Protein AF-X0V3C8-F1 (afdb_monomer)

Sequence (171 aa):
VEFVLCIMSNVPAGTSEPSHPGDYLWDYESGLGDFVEVSWGTGDQGWISPLTGEVIENDHTGIWQYNFFIPEAEAFEQQEGTIYWLTVEVLVPTTFNGAFGWKTSISQHFEDDAAWIEIRDDVDILPWQELLDPLTGESLDMAFVITPEPATLAFLGLGAVGLVARRRRRK

Solvent-accessible surface area (backbone atoms only — not comparable to full-atom values): 10920 Å² total; per-residue (Å²): 119,36,38,39,39,33,40,20,35,61,36,76,57,59,97,87,37,59,44,39,72,52,56,83,74,47,72,45,75,47,55,95,78,34,51,47,81,40,84,69,50,74,49,88,34,64,50,74,39,82,91,78,63,47,73,42,76,67,73,49,41,80,37,76,43,77,48,72,63,73,54,77,95,70,50,85,85,82,58,90,96,62,69,69,32,82,49,77,47,75,53,71,56,92,85,62,89,82,86,88,84,80,60,66,45,89,68,84,86,68,92,70,57,34,56,47,66,63,86,51,101,88,54,79,74,52,74,58,35,74,35,50,40,86,88,80,68,45,78,34,39,69,56,79,85,75,81,79,48,70,66,60,55,52,53,53,52,52,52,53,53,51,52,52,54,54,57,63,76,74,111

Secondary structure (DSSP, 8-state):
-EEEEEEEEEE---SSS-SEEEEEEEEEE--TTSEEEEEEEEEEEEEEETTTTEEEEEEEEEEEEEEE---TTTS--PPTT--EEEEEEEE--TT--S----PBP-SPP-SS--EE----TTSPPPPPEE-B-TTT--B-PBP---SS-HHHHHHHHHHHHHHHHHHHTT-

Mean predicted aligned error: 8.28 Å

Nearest PDB structures (foldseek):
  4qju-assembly1_B  TM=2.956E-01  e=4.873E+00  Staphylococcus aureus subsp. aureus Mu50
  6o8q-assembly1_J  TM=2.038E-01  e=5.700E+00  Escherichia coli K-12
  3pp9-assembly1_A-2  TM=2.016E-01  e=9.123E+00  Bacillus anthracis str. Ames

Structure (mmCIF, N/CA/C/O backbone):
data_AF-X0V3C8-F1
#
_entry.id   AF-X0V3C8-F1
#
loop_
_atom_site.group_PDB
_atom_site.id
_atom_site.type_symbol
_atom_site.label_atom_id
_atom_site.label_alt_id
_atom_site.label_comp_id
_atom_site.label_asym_id
_atom_site.label_entity_id
_atom_site.label_seq_id
_atom_site.pdbx_PDB_ins_code
_atom_site.Cartn_x
_atom_site.Cartn_y
_atom_site.Cartn_z
_atom_site.occupancy
_atom_site.B_iso_or_equiv
_atom_site.auth_seq_id
_atom_site.auth_comp_id
_atom_site.auth_asym_id
_atom_site.auth_atom_id
_atom_site.pdbx_PDB_model_num
ATOM 1 N N . VAL A 1 1 ? 14.610 -4.918 -7.280 1.00 84.44 1 VAL A N 1
ATOM 2 C CA . VAL A 1 1 ? 13.466 -5.047 -6.362 1.00 84.44 1 VAL A CA 1
ATOM 3 C C . VAL A 1 1 ? 12.383 -5.736 -7.141 1.00 84.44 1 VAL A C 1
ATOM 5 O O . VAL A 1 1 ? 12.271 -5.468 -8.335 1.00 84.44 1 VAL A O 1
ATOM 8 N N . GLU A 1 2 ? 11.693 -6.656 -6.500 1.00 89.88 2 GLU A N 1
ATOM 9 C CA . GLU A 1 2 ? 10.521 -7.328 -7.053 1.00 89.88 2 GLU A CA 1
ATOM 10 C C . GLU A 1 2 ? 9.337 -6.930 -6.174 1.00 89.88 2 GLU A C 1
ATOM 12 O O . GLU A 1 2 ? 9.517 -6.579 -5.006 1.00 89.88 2 GLU A O 1
ATOM 17 N N . PHE A 1 3 ? 8.146 -6.917 -6.750 1.00 93.75 3 PHE A N 1
ATOM 18 C CA . PHE A 1 3 ? 6.909 -6.621 -6.036 1.00 93.75 3 PHE A CA 1
ATOM 19 C C . PHE A 1 3 ? 5.961 -7.797 -6.172 1.00 93.75 3 PHE A C 1
ATOM 21 O O . PHE A 1 3 ? 5.855 -8.354 -7.266 1.00 93.75 3 PHE A O 1
ATOM 28 N N . VAL A 1 4 ? 5.244 -8.106 -5.099 1.00 95.00 4 VAL A N 1
ATOM 29 C CA . VAL A 1 4 ? 4.104 -9.021 -5.127 1.00 95.00 4 VAL A CA 1
ATOM 30 C C . VAL A 1 4 ? 2.857 -8.200 -4.841 1.00 95.00 4 VAL A C 1
ATOM 32 O O . VAL A 1 4 ? 2.737 -7.584 -3.782 1.00 95.00 4 VAL A O 1
ATOM 35 N N . LEU A 1 5 ? 1.956 -8.127 -5.816 1.00 95.62 5 LEU A N 1
ATOM 36 C CA . LEU A 1 5 ? 0.657 -7.484 -5.656 1.00 95.62 5 LEU A CA 1
ATOM 37 C C . LEU A 1 5 ? -0.352 -8.573 -5.338 1.00 95.62 5 LEU A C 1
ATOM 39 O O . LEU A 1 5 ? -0.411 -9.539 -6.087 1.00 95.62 5 LEU A O 1
ATOM 43 N N . CYS A 1 6 ? -1.170 -8.407 -4.302 1.00 96.75 6 CYS A N 1
ATOM 44 C CA . CYS A 1 6 ? -2.224 -9.370 -3.990 1.00 96.75 6 CYS A CA 1
ATOM 45 C C . CYS A 1 6 ? -3.588 -8.691 -3.939 1.00 96.75 6 CYS A C 1
ATOM 47 O O . CYS A 1 6 ? -3.720 -7.560 -3.464 1.00 96.75 6 CYS A O 1
ATOM 49 N N . ILE A 1 7 ? -4.607 -9.424 -4.384 1.00 97.44 7 ILE A N 1
ATOM 50 C CA . ILE A 1 7 ? -6.004 -9.106 -4.125 1.00 97.44 7 ILE A CA 1
ATOM 51 C C . ILE A 1 7 ? -6.536 -10.086 -3.085 1.00 97.44 7 ILE A C 1
ATOM 53 O O . ILE A 1 7 ? -6.429 -11.307 -3.232 1.00 97.44 7 ILE A O 1
ATOM 57 N N . MET A 1 8 ? -7.130 -9.536 -2.033 1.00 97.44 8 MET A N 1
ATOM 58 C CA . MET A 1 8 ? -7.683 -10.293 -0.913 1.00 97.44 8 MET A CA 1
ATOM 59 C C . MET A 1 8 ? -9.169 -9.970 -0.749 1.00 97.44 8 MET A C 1
ATOM 61 O O . MET A 1 8 ? -9.635 -8.886 -1.117 1.00 97.44 8 MET A O 1
ATOM 65 N N . SER A 1 9 ? -9.940 -10.917 -0.219 1.00 97.75 9 SER A N 1
ATOM 66 C CA . SER A 1 9 ? -11.353 -10.699 0.081 1.00 97.75 9 SER A CA 1
ATOM 67 C C . SER A 1 9 ? -11.518 -9.660 1.188 1.00 97.75 9 SER A C 1
ATOM 69 O O . SER A 1 9 ? -10.636 -9.497 2.029 1.00 97.75 9 SER A O 1
ATOM 71 N N . ASN A 1 10 ? -12.671 -9.000 1.245 1.00 96.94 10 ASN A N 1
ATOM 72 C CA . ASN A 1 10 ? -13.010 -8.148 2.380 1.00 96.94 10 ASN A CA 1
ATOM 73 C C . ASN A 1 10 ? -13.476 -8.966 3.593 1.00 96.94 10 ASN A C 1
ATOM 75 O O . ASN A 1 10 ? -14.387 -9.787 3.462 1.00 96.94 10 ASN A O 1
ATOM 79 N N . VAL A 1 11 ? -12.907 -8.696 4.768 1.00 95.69 11 VAL A N 1
ATOM 80 C CA . VAL A 1 11 ? -13.520 -9.020 6.060 1.00 95.69 11 VAL A CA 1
ATOM 81 C C . VAL A 1 11 ? -14.129 -7.729 6.601 1.00 95.69 11 VAL A C 1
ATOM 83 O O . VAL A 1 11 ? -13.369 -6.835 6.963 1.00 95.69 11 VAL A O 1
ATOM 86 N N . PRO A 1 12 ? -15.469 -7.597 6.638 1.00 94.56 12 PRO A N 1
ATOM 87 C CA . PRO A 1 12 ? -16.112 -6.388 7.140 1.00 94.56 12 PRO A CA 1
ATOM 88 C C . PRO A 1 12 ? -15.775 -6.122 8.607 1.00 94.56 12 PRO A C 1
ATOM 90 O O . PRO A 1 12 ? -15.646 -7.070 9.387 1.00 94.56 12 PRO A O 1
ATOM 93 N N . ALA A 1 13 ? -15.746 -4.844 8.989 1.00 93.31 13 ALA A N 1
ATOM 94 C CA . ALA A 1 13 ? -15.511 -4.430 10.367 1.00 93.31 13 ALA A CA 1
ATOM 95 C C . ALA A 1 13 ? -16.448 -5.139 11.361 1.00 93.31 13 ALA A C 1
ATOM 97 O O . ALA A 1 13 ? -17.667 -5.250 11.165 1.00 93.31 13 ALA A O 1
ATOM 98 N N . GLY A 1 14 ? -15.855 -5.617 12.453 1.00 88.56 14 GLY A N 1
ATOM 99 C CA . GLY A 1 14 ? -16.546 -6.236 13.575 1.00 88.56 14 GLY A CA 1
ATOM 100 C C . GLY A 1 14 ? -16.734 -5.271 14.745 1.00 88.56 14 GLY A C 1
ATOM 101 O O . GLY A 1 14 ? -16.584 -4.060 14.639 1.00 88.56 14 GLY A O 1
ATOM 102 N N . THR A 1 15 ? -17.053 -5.812 15.923 1.00 83.25 15 THR A N 1
ATOM 103 C CA . THR A 1 15 ? -17.160 -5.005 17.154 1.00 83.25 15 THR A CA 1
ATOM 104 C C . THR A 1 15 ? -15.812 -4.640 17.775 1.00 83.25 15 THR A C 1
ATOM 106 O O . THR A 1 15 ? -15.769 -3.778 18.649 1.00 83.25 15 THR A O 1
ATOM 109 N N . SER A 1 16 ? -14.742 -5.346 17.409 1.00 83.75 16 SER A N 1
ATOM 110 C CA . SER A 1 16 ? -13.416 -5.233 18.034 1.00 83.75 16 SER A CA 1
ATOM 111 C C . SER A 1 16 ? -12.265 -5.168 17.036 1.00 83.75 16 SER A C 1
ATOM 113 O O . SER A 1 16 ? -11.125 -5.045 17.468 1.00 83.75 16 SER A O 1
ATOM 115 N N . GLU A 1 17 ? -12.552 -5.289 15.741 1.00 89.88 17 GLU A N 1
ATOM 116 C CA . GLU A 1 17 ? -11.557 -5.292 14.670 1.00 89.88 17 GLU A CA 1
ATOM 117 C C . GLU A 1 17 ? -12.092 -4.445 13.507 1.00 89.88 17 GLU A C 1
ATOM 119 O O . GLU A 1 17 ? -13.295 -4.536 13.216 1.00 89.88 17 GLU A O 1
ATOM 124 N N . PRO A 1 18 ? -11.238 -3.619 12.877 1.00 93.44 18 PRO A N 1
ATOM 125 C CA . PRO A 1 18 ? -11.612 -2.836 11.702 1.00 93.44 18 PRO A CA 1
ATOM 126 C C . PRO A 1 18 ? -11.865 -3.749 10.498 1.00 93.44 18 PRO A C 1
ATOM 128 O O . PRO A 1 18 ? -11.593 -4.950 10.553 1.00 93.44 18 PRO A O 1
ATOM 131 N N . SER A 1 19 ? -12.384 -3.201 9.398 1.00 95.12 19 SER A N 1
ATOM 132 C CA . SER A 1 19 ? -12.418 -3.945 8.138 1.00 95.12 19 SER A CA 1
ATOM 133 C C . SER A 1 19 ? -10.992 -4.209 7.664 1.00 95.12 19 SER A C 1
ATOM 135 O O . SER A 1 19 ? -10.111 -3.366 7.830 1.00 95.12 19 SER A O 1
ATOM 137 N N . HIS A 1 20 ? -10.741 -5.387 7.096 1.00 94.56 20 HIS A N 1
ATOM 138 C CA . HIS A 1 20 ? -9.376 -5.783 6.763 1.00 94.56 20 HIS A CA 1
ATOM 139 C C . HIS A 1 20 ? -9.287 -6.833 5.640 1.00 94.56 20 HIS A C 1
ATOM 141 O O . HIS A 1 20 ? -10.288 -7.477 5.297 1.00 94.56 20 HIS A O 1
ATOM 147 N N . PRO A 1 21 ? -8.082 -7.052 5.075 1.00 95.31 21 PRO A N 1
ATOM 148 C CA . PRO A 1 21 ? -7.823 -8.142 4.138 1.00 95.31 21 PRO A CA 1
ATOM 149 C C . PRO A 1 21 ? -8.120 -9.528 4.736 1.00 95.31 21 PRO A C 1
ATOM 151 O O . PRO A 1 21 ? -7.713 -9.833 5.858 1.00 95.31 21 PRO A O 1
ATOM 154 N N . GLY A 1 22 ? -8.825 -10.371 3.977 1.00 94.94 22 GLY A N 1
ATOM 155 C CA . GLY A 1 22 ? -9.243 -11.724 4.357 1.00 94.94 22 GLY A CA 1
ATOM 156 C C . GLY A 1 22 ? -8.550 -12.833 3.573 1.00 94.94 22 GLY A C 1
ATOM 157 O O . GLY A 1 22 ? -7.330 -12.963 3.590 1.00 94.94 22 GLY A O 1
ATOM 158 N N . ASP A 1 23 ? -9.342 -13.658 2.891 1.00 96.62 23 ASP A N 1
ATOM 159 C CA . ASP A 1 23 ? -8.833 -14.758 2.083 1.00 96.62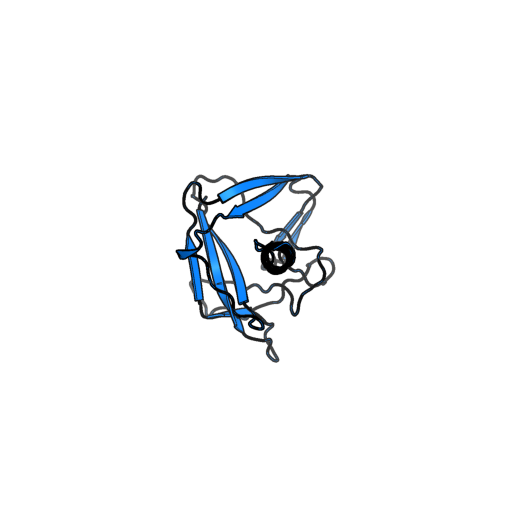 23 ASP A CA 1
ATOM 160 C C . ASP A 1 23 ? -8.061 -14.224 0.876 1.00 96.62 23 ASP A C 1
ATOM 162 O O . ASP A 1 23 ? -8.474 -13.278 0.201 1.00 96.62 23 ASP A O 1
ATOM 166 N N . TYR A 1 24 ? -6.945 -14.870 0.571 1.00 96.00 24 TYR A N 1
ATOM 167 C CA . TYR A 1 24 ? -6.174 -14.594 -0.629 1.00 96.00 24 TYR A CA 1
ATOM 168 C C . TYR A 1 24 ? -6.935 -15.061 -1.876 1.00 96.00 24 TYR A C 1
ATOM 170 O O . TYR A 1 24 ? -7.352 -16.219 -1.959 1.00 96.00 24 TYR A O 1
ATOM 178 N N . LEU A 1 25 ? -7.108 -14.165 -2.850 1.00 98.12 25 LEU A N 1
ATOM 179 C CA . LEU A 1 25 ? -7.863 -14.447 -4.075 1.00 98.12 25 LEU A CA 1
ATOM 180 C C . LEU A 1 25 ? -6.973 -14.515 -5.312 1.00 98.12 25 LEU A C 1
ATOM 182 O O . LEU A 1 25 ? -7.299 -15.241 -6.252 1.00 98.12 25 LEU A O 1
ATOM 186 N N . TRP A 1 26 ? -5.894 -13.735 -5.327 1.00 98.00 26 TRP A N 1
ATOM 187 C CA . TRP A 1 26 ? -5.029 -13.567 -6.486 1.00 98.00 26 TRP A CA 1
ATOM 188 C C . TRP A 1 26 ? -3.726 -12.868 -6.105 1.00 98.00 26 TRP A C 1
ATOM 190 O O . TRP A 1 26 ? -3.723 -12.024 -5.206 1.00 98.00 26 TRP A O 1
ATOM 200 N N . ASP A 1 27 ? -2.663 -13.152 -6.851 1.00 96.62 27 ASP A N 1
ATOM 201 C CA . ASP A 1 27 ? -1.407 -12.421 -6.830 1.00 96.62 27 ASP A CA 1
ATOM 202 C C . ASP A 1 27 ? -0.806 -12.189 -8.215 1.00 96.62 27 ASP A C 1
ATOM 204 O O . ASP A 1 27 ? -1.150 -12.829 -9.209 1.00 96.62 27 ASP A O 1
ATOM 208 N N . TYR A 1 28 ? 0.156 -11.275 -8.234 1.00 95.50 28 TYR A N 1
ATOM 209 C CA . TYR A 1 28 ? 1.064 -11.065 -9.340 1.00 95.50 28 TYR A CA 1
ATOM 210 C C . TYR A 1 28 ? 2.457 -10.734 -8.822 1.00 95.50 28 TYR A C 1
ATOM 212 O O . TYR A 1 28 ? 2.689 -9.667 -8.243 1.00 95.50 28 TYR A O 1
ATOM 220 N N . GLU A 1 29 ? 3.388 -11.651 -9.065 1.00 94.88 29 GLU A N 1
ATOM 221 C CA . GLU A 1 29 ? 4.814 -11.419 -8.880 1.00 94.88 29 GLU A CA 1
ATOM 222 C C . GLU A 1 29 ? 5.356 -10.660 -10.093 1.00 94.88 29 GLU A C 1
ATOM 224 O O . GLU A 1 29 ? 5.392 -11.165 -11.214 1.00 94.88 29 GLU A O 1
ATOM 229 N N . SER A 1 30 ? 5.785 -9.422 -9.872 1.00 89.75 30 SER A N 1
ATOM 230 C CA . SER A 1 30 ? 6.323 -8.585 -10.941 1.00 89.75 30 SER A CA 1
ATOM 231 C C . SER A 1 30 ? 7.736 -9.015 -11.338 1.00 89.75 30 SER A C 1
ATOM 233 O O . SER A 1 30 ? 8.678 -8.992 -10.542 1.00 89.75 30 SER A O 1
ATOM 235 N N . GLY A 1 31 ? 7.894 -9.356 -12.613 1.00 80.00 31 GLY A N 1
ATOM 236 C CA . GLY A 1 31 ? 9.178 -9.591 -13.247 1.00 80.00 31 GLY A CA 1
ATOM 237 C C . GLY A 1 31 ? 9.879 -8.304 -13.687 1.00 80.00 31 GLY A C 1
ATOM 238 O O . GLY A 1 31 ? 9.339 -7.193 -13.674 1.00 80.00 31 GLY A O 1
ATOM 239 N N . LEU A 1 32 ? 11.128 -8.454 -14.138 1.00 75.62 32 LEU A N 1
ATOM 240 C CA . LEU A 1 32 ? 11.873 -7.356 -14.753 1.00 75.62 32 LEU A CA 1
ATOM 241 C C . LEU A 1 32 ? 11.150 -6.856 -16.013 1.00 75.62 32 LEU A C 1
ATOM 243 O O . LEU A 1 32 ? 11.096 -7.557 -17.020 1.00 75.62 32 LEU A O 1
ATOM 247 N N . GLY A 1 33 ? 10.685 -5.606 -15.974 1.00 82.81 33 GLY A N 1
ATOM 248 C CA . GLY A 1 33 ? 9.977 -4.960 -17.084 1.00 82.81 33 GLY A CA 1
ATOM 249 C C . GLY A 1 33 ? 8.456 -4.916 -16.929 1.00 82.81 33 GLY A C 1
ATOM 250 O O . GLY A 1 33 ? 7.811 -4.208 -17.699 1.00 82.81 33 GLY A O 1
ATOM 251 N N . ASP A 1 34 ? 7.904 -5.577 -15.910 1.00 90.31 34 ASP A N 1
ATOM 252 C CA . ASP A 1 34 ? 6.460 -5.579 -15.635 1.00 90.31 34 ASP A CA 1
ATOM 253 C C . ASP A 1 34 ? 5.987 -4.291 -14.971 1.00 90.31 34 ASP A C 1
ATOM 255 O O . ASP A 1 34 ? 4.789 -4.036 -14.860 1.00 90.31 34 ASP A O 1
ATOM 259 N N . PHE A 1 35 ? 6.923 -3.451 -14.540 1.00 93.06 35 PHE A N 1
ATOM 260 C CA . PHE A 1 35 ? 6.618 -2.133 -14.031 1.00 93.06 35 PHE A CA 1
ATOM 261 C C . PHE A 1 35 ? 7.603 -1.085 -14.521 1.00 93.06 35 PHE A C 1
ATOM 263 O O . PHE A 1 35 ? 8.750 -1.371 -14.878 1.00 93.06 35 PHE A O 1
ATOM 270 N N . VAL A 1 36 ? 7.147 0.164 -14.495 1.00 93.69 36 VAL A N 1
ATOM 271 C CA . VAL A 1 36 ? 8.020 1.331 -14.607 1.00 93.69 36 VAL A CA 1
ATOM 272 C C . VAL A 1 36 ? 7.917 2.175 -13.352 1.00 93.69 36 VAL A C 1
ATOM 274 O O . VAL A 1 36 ? 6.827 2.464 -12.861 1.00 93.69 36 VAL A O 1
ATOM 277 N N . GLU A 1 37 ? 9.075 2.594 -12.860 1.00 92.81 37 GLU A N 1
ATOM 278 C CA . GLU A 1 37 ? 9.192 3.623 -11.839 1.00 92.81 37 GLU A CA 1
ATOM 279 C C . GLU A 1 37 ? 9.225 4.997 -12.515 1.00 92.81 37 GLU A C 1
ATOM 281 O O . GLU A 1 37 ? 9.994 5.237 -13.451 1.00 92.81 37 GLU A O 1
ATOM 286 N N . VAL A 1 38 ? 8.379 5.907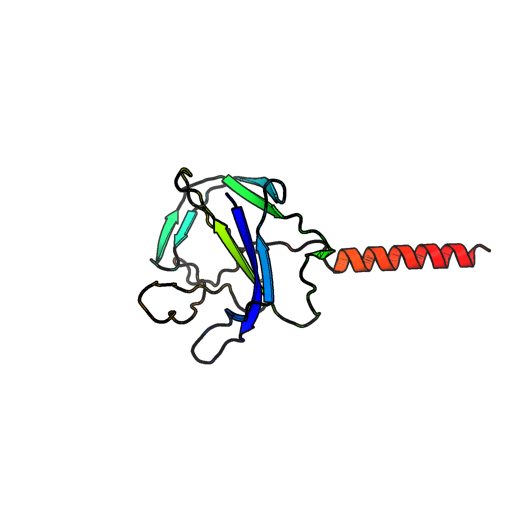 -12.042 1.00 94.31 38 VAL A N 1
ATOM 287 C CA . VAL A 1 38 ? 8.272 7.269 -12.562 1.00 94.31 38 VAL A CA 1
ATOM 288 C C . VAL A 1 38 ? 8.387 8.249 -11.405 1.00 94.31 38 VAL A C 1
ATOM 290 O O . VAL A 1 38 ? 7.723 8.098 -10.380 1.00 94.31 38 VAL A O 1
ATOM 293 N N . SER A 1 39 ? 9.208 9.286 -11.574 1.00 95.44 39 SER A N 1
ATOM 294 C CA . SER A 1 39 ? 9.197 10.417 -10.647 1.00 95.44 39 SER A CA 1
ATOM 295 C C . SER A 1 39 ? 7.853 11.129 -10.771 1.00 95.44 39 SER A C 1
ATOM 297 O O . SER A 1 39 ? 7.525 11.670 -11.828 1.00 95.44 39 SER A O 1
ATOM 299 N N . TRP A 1 40 ? 7.063 11.084 -9.702 1.00 93.50 40 TRP A N 1
ATOM 300 C CA . TRP A 1 40 ? 5.738 11.696 -9.652 1.00 93.50 40 TRP A CA 1
ATOM 301 C C . TRP A 1 40 ? 5.819 13.168 -9.252 1.00 93.50 40 TRP A C 1
ATOM 303 O O . TRP A 1 40 ? 5.119 14.018 -9.799 1.00 93.50 40 TRP A O 1
ATOM 313 N N . GLY A 1 41 ? 6.709 13.487 -8.314 1.00 94.38 41 GLY A N 1
ATOM 314 C CA . GLY A 1 41 ? 6.879 14.847 -7.836 1.00 94.38 41 GLY A CA 1
ATOM 315 C C . GLY A 1 41 ? 7.955 14.974 -6.773 1.00 94.38 41 GLY A C 1
ATOM 316 O O . GLY A 1 41 ? 8.664 14.019 -6.445 1.00 94.38 41 GLY A O 1
ATOM 317 N N . THR A 1 42 ? 8.061 16.185 -6.237 1.00 95.75 42 THR A N 1
ATOM 318 C CA . THR A 1 42 ? 8.978 16.519 -5.150 1.00 95.75 42 THR A CA 1
ATOM 319 C C . THR A 1 42 ? 8.303 17.439 -4.143 1.00 95.75 42 THR A C 1
ATOM 321 O O . THR A 1 42 ? 7.518 18.301 -4.537 1.00 95.75 42 THR A O 1
ATOM 324 N N . GLY A 1 43 ? 8.669 17.323 -2.875 1.00 94.69 43 GLY A N 1
ATOM 325 C CA . GLY A 1 43 ? 8.233 18.193 -1.780 1.00 94.69 43 GLY A CA 1
ATOM 326 C C . GLY A 1 43 ? 8.752 17.643 -0.460 1.00 94.69 43 GLY A C 1
ATOM 327 O O . GLY A 1 43 ? 9.277 16.540 -0.456 1.00 94.69 43 GLY A O 1
ATOM 328 N N . ASP A 1 44 ? 8.628 18.368 0.644 1.00 95.56 44 ASP A N 1
ATOM 329 C CA . ASP A 1 44 ? 9.038 17.830 1.945 1.00 95.56 44 ASP A CA 1
ATOM 330 C C . ASP A 1 44 ? 8.156 16.627 2.306 1.00 95.56 44 ASP A C 1
ATOM 332 O O . ASP A 1 44 ? 6.929 16.708 2.228 1.00 95.56 44 ASP A O 1
ATOM 336 N N . GLN A 1 45 ? 8.775 15.486 2.609 1.00 94.25 45 GLN A N 1
ATOM 337 C CA . GLN A 1 45 ? 8.098 14.238 2.961 1.00 94.25 45 GLN A CA 1
ATOM 338 C C . GLN A 1 45 ? 8.604 13.711 4.302 1.00 94.25 45 GLN A C 1
ATOM 340 O O . GLN A 1 45 ? 9.651 14.134 4.785 1.00 94.25 45 GLN A O 1
ATOM 345 N N . GLY A 1 46 ? 7.843 12.792 4.891 1.00 93.62 46 GLY A N 1
ATOM 346 C CA . GLY A 1 46 ? 8.205 12.107 6.123 1.00 93.62 46 GLY A CA 1
ATOM 347 C C . GLY A 1 46 ? 8.018 10.596 6.033 1.00 93.62 46 GLY A C 1
ATOM 348 O O . GLY A 1 46 ? 7.470 10.071 5.055 1.00 93.62 46 GLY A O 1
ATOM 349 N N . TRP A 1 47 ? 8.425 9.924 7.103 1.00 94.38 47 TRP A N 1
ATOM 350 C CA . TRP A 1 47 ? 8.229 8.505 7.349 1.00 94.38 47 TRP A CA 1
ATOM 351 C C . TRP A 1 47 ? 7.394 8.293 8.610 1.00 94.38 47 TRP A C 1
ATOM 353 O O . TRP A 1 47 ? 7.660 8.912 9.641 1.00 94.38 47 TRP A O 1
ATOM 363 N N . ILE A 1 48 ? 6.413 7.395 8.531 1.00 94.06 48 ILE A N 1
ATOM 364 C CA . ILE A 1 48 ? 5.612 6.950 9.671 1.00 94.06 48 ILE A CA 1
ATOM 365 C C . ILE A 1 48 ? 5.709 5.430 9.764 1.00 94.06 48 ILE A C 1
ATOM 367 O O . ILE A 1 48 ? 5.500 4.726 8.777 1.00 94.06 48 ILE A O 1
ATOM 371 N N . SER A 1 49 ? 5.994 4.932 10.964 1.00 93.19 49 SER A N 1
ATOM 372 C CA . SER A 1 49 ? 5.868 3.516 11.303 1.00 93.19 49 SER A CA 1
ATOM 373 C C . SER A 1 49 ? 4.662 3.334 12.226 1.00 93.19 49 SER A C 1
ATOM 375 O O . SER A 1 49 ? 4.752 3.699 13.403 1.00 93.19 49 SER A O 1
ATOM 377 N N . PRO A 1 50 ? 3.542 2.763 11.746 1.00 90.56 50 PRO A N 1
ATOM 378 C CA . PRO A 1 50 ? 2.355 2.582 12.581 1.00 90.56 50 PRO A CA 1
ATOM 379 C C . PRO A 1 50 ? 2.598 1.592 13.730 1.00 90.56 50 PRO A C 1
ATOM 381 O O . PRO A 1 50 ? 2.035 1.747 14.808 1.00 90.56 50 PRO A O 1
ATOM 384 N N . LEU A 1 51 ? 3.518 0.638 13.544 1.00 88.75 51 LEU A N 1
ATOM 385 C CA . LEU A 1 51 ? 3.891 -0.337 14.567 1.00 88.75 51 LEU A CA 1
ATOM 386 C C . LEU A 1 51 ? 4.572 0.302 15.785 1.00 88.75 51 LEU A C 1
ATOM 388 O O . LEU A 1 51 ? 4.305 -0.073 16.925 1.00 88.75 51 LEU A O 1
ATOM 392 N N . THR A 1 52 ? 5.493 1.236 15.551 1.00 90.25 52 THR A N 1
ATOM 393 C CA . THR A 1 52 ? 6.307 1.840 16.620 1.00 90.25 52 THR A CA 1
ATOM 394 C C . THR A 1 52 ? 5.820 3.227 17.033 1.00 90.25 52 THR A C 1
ATOM 396 O O . THR A 1 52 ? 6.277 3.745 18.052 1.00 90.25 52 THR A O 1
ATOM 399 N N . GLY A 1 53 ? 4.925 3.839 16.251 1.00 88.94 53 GLY A N 1
ATOM 400 C CA . GLY A 1 53 ? 4.547 5.247 16.378 1.00 88.94 53 GLY A CA 1
ATOM 401 C C . GLY A 1 53 ? 5.678 6.211 16.006 1.00 88.94 53 GLY A C 1
ATOM 402 O O . GLY A 1 53 ? 5.627 7.385 16.368 1.00 88.94 53 GLY A O 1
ATOM 403 N N . GLU A 1 54 ? 6.730 5.728 15.337 1.00 93.38 54 GLU A N 1
ATOM 404 C CA . GLU A 1 54 ? 7.839 6.575 14.903 1.00 93.38 54 GLU A CA 1
ATOM 405 C C . GLU A 1 54 ? 7.379 7.515 13.790 1.00 93.38 54 GLU A C 1
ATOM 407 O O . GLU A 1 54 ? 6.752 7.085 12.821 1.00 93.38 54 GLU A O 1
ATOM 412 N N . VAL A 1 55 ? 7.742 8.790 13.933 1.00 94.75 55 VAL A N 1
ATOM 413 C CA . VAL A 1 55 ? 7.505 9.837 12.943 1.00 94.75 55 VAL A CA 1
ATOM 414 C C . VAL A 1 55 ? 8.820 10.541 12.665 1.00 94.75 55 VAL A C 1
ATOM 416 O O . VAL A 1 55 ? 9.436 11.105 13.573 1.00 94.75 55 VAL A O 1
ATOM 419 N N . ILE A 1 56 ? 9.246 10.515 11.408 1.00 95.06 56 ILE A N 1
ATOM 420 C CA . ILE A 1 56 ? 10.433 11.222 10.937 1.00 95.06 56 ILE A CA 1
ATOM 421 C C . ILE A 1 56 ? 9.975 12.223 9.888 1.00 95.06 56 ILE A C 1
ATOM 423 O O . ILE A 1 56 ? 9.633 11.855 8.771 1.00 95.06 56 ILE A O 1
ATOM 427 N N . GLU A 1 57 ? 9.945 13.499 10.247 1.00 94.19 57 GLU A N 1
ATOM 428 C CA . GLU A 1 57 ? 9.583 14.565 9.316 1.00 94.19 57 GLU A CA 1
ATOM 429 C C . GLU A 1 57 ? 10.792 14.987 8.467 1.00 94.19 57 GLU A C 1
ATOM 431 O O . GLU A 1 57 ? 11.920 15.048 8.961 1.00 94.19 57 GLU A O 1
ATOM 436 N N . ASN A 1 58 ? 10.543 15.385 7.218 1.00 94.69 58 ASN A N 1
ATOM 437 C CA . ASN A 1 58 ? 11.535 15.955 6.297 1.00 94.69 58 ASN A CA 1
ATOM 438 C C . ASN A 1 58 ? 12.741 15.033 6.015 1.00 94.69 58 ASN A C 1
ATOM 440 O O . ASN A 1 58 ? 13.867 15.511 5.853 1.00 94.69 58 ASN A O 1
ATOM 444 N N . ASP A 1 59 ? 12.534 13.716 5.971 1.00 94.00 59 ASP A N 1
ATOM 445 C CA . ASP A 1 59 ? 13.599 12.723 5.769 1.00 94.00 59 ASP A CA 1
ATOM 446 C C . ASP A 1 59 ? 13.949 12.513 4.284 1.00 94.00 59 ASP A C 1
ATOM 448 O O . ASP A 1 59 ? 15.084 12.165 3.947 1.00 94.00 59 ASP A O 1
ATOM 452 N N . HIS A 1 60 ? 13.002 12.770 3.380 1.00 94.06 60 HIS A N 1
ATOM 453 C CA . HIS A 1 60 ? 13.203 12.702 1.936 1.00 94.06 60 HIS A CA 1
ATOM 454 C C . HIS A 1 60 ? 12.339 13.724 1.190 1.00 94.06 60 HIS A C 1
ATOM 456 O O . HIS A 1 60 ? 11.452 14.356 1.759 1.00 94.06 60 HIS A O 1
ATOM 462 N N . THR A 1 61 ? 12.609 13.899 -0.109 1.00 95.44 61 THR A N 1
ATOM 463 C CA . THR A 1 61 ? 11.847 14.840 -0.948 1.00 95.44 61 THR A CA 1
ATOM 464 C C . THR A 1 61 ? 11.245 14.250 -2.215 1.00 95.44 61 THR A C 1
ATOM 466 O O . THR A 1 61 ? 10.374 14.867 -2.823 1.00 95.44 61 THR A O 1
ATOM 469 N N . GLY A 1 62 ? 11.701 13.075 -2.649 1.00 93.75 62 GLY A N 1
ATOM 470 C CA . GLY A 1 62 ? 11.218 12.436 -3.871 1.00 93.75 62 GLY A CA 1
ATOM 471 C C . GLY A 1 62 ? 9.916 11.672 -3.650 1.00 93.75 62 GLY A C 1
ATOM 472 O O . GLY A 1 62 ? 9.781 10.949 -2.666 1.00 93.75 62 GLY A O 1
ATOM 473 N N . ILE A 1 63 ? 8.982 11.793 -4.592 1.00 94.75 63 ILE A N 1
ATOM 474 C CA . ILE A 1 63 ? 7.771 10.972 -4.658 1.00 94.75 63 ILE A CA 1
ATOM 475 C C . ILE A 1 63 ? 7.831 10.152 -5.944 1.00 94.75 63 ILE A C 1
ATOM 477 O O . ILE A 1 63 ? 8.062 10.695 -7.030 1.00 94.75 63 ILE A O 1
ATOM 481 N N . TRP A 1 64 ? 7.607 8.849 -5.814 1.00 94.12 64 TRP A N 1
ATOM 482 C CA . TRP A 1 64 ? 7.719 7.882 -6.900 1.00 94.12 64 TRP A CA 1
ATOM 483 C C . TRP A 1 64 ? 6.395 7.158 -7.100 1.00 94.12 64 TRP A C 1
ATOM 485 O O . TRP A 1 64 ? 5.731 6.793 -6.131 1.00 94.12 64 TRP A O 1
ATOM 495 N N . GLN A 1 65 ? 6.028 6.953 -8.361 1.00 94.88 65 GLN A N 1
ATOM 496 C CA . GLN A 1 65 ? 4.897 6.129 -8.761 1.00 94.88 65 GLN A CA 1
ATOM 497 C C . GLN A 1 65 ? 5.416 4.891 -9.484 1.00 94.88 65 GLN A C 1
ATOM 499 O O . GLN A 1 65 ? 6.204 4.996 -10.426 1.00 94.88 65 GLN A O 1
ATOM 504 N N . TYR A 1 66 ? 4.929 3.731 -9.059 1.00 94.19 66 TYR A N 1
ATOM 505 C CA . TYR A 1 66 ? 5.206 2.448 -9.687 1.00 94.19 66 TYR A CA 1
ATOM 506 C C . TYR A 1 66 ? 3.981 2.041 -10.505 1.00 94.19 66 TYR A C 1
ATOM 508 O O . TYR A 1 66 ? 2.888 1.886 -9.966 1.00 94.19 66 TYR A O 1
ATOM 516 N N . ASN A 1 67 ? 4.157 1.929 -11.821 1.00 94.25 67 ASN A N 1
ATOM 517 C CA . ASN A 1 67 ? 3.099 1.535 -12.748 1.00 94.25 67 ASN A CA 1
ATOM 518 C C . ASN A 1 67 ? 3.310 0.089 -13.163 1.00 94.25 67 ASN A C 1
ATOM 520 O O . ASN A 1 67 ? 4.282 -0.182 -13.862 1.00 94.25 67 ASN A O 1
ATOM 524 N N . PHE A 1 68 ? 2.399 -0.795 -12.767 1.00 94.19 68 PHE A N 1
ATOM 525 C CA . PHE A 1 68 ? 2.439 -2.221 -13.082 1.00 94.19 68 PHE A CA 1
ATOM 526 C C . PHE A 1 68 ? 1.588 -2.525 -14.322 1.00 94.19 68 PHE A C 1
ATOM 528 O O . PHE A 1 68 ? 0.448 -2.072 -14.429 1.00 94.19 68 PHE A O 1
ATOM 535 N N . PHE A 1 69 ? 2.140 -3.291 -15.259 1.00 91.88 69 PHE A N 1
ATOM 536 C CA . PHE A 1 69 ? 1.508 -3.669 -16.522 1.00 91.88 69 PHE A CA 1
ATOM 537 C C . PHE A 1 69 ? 1.153 -5.154 -16.511 1.00 91.88 69 PHE A C 1
ATOM 539 O O . PHE A 1 69 ? 1.838 -5.976 -17.113 1.00 91.88 69 PHE A O 1
ATOM 546 N N . ILE A 1 70 ? 0.061 -5.484 -15.828 1.00 91.69 70 ILE A N 1
ATOM 547 C CA . ILE A 1 70 ? -0.416 -6.863 -15.698 1.00 91.69 70 ILE A CA 1
ATOM 548 C C . ILE A 1 70 ? -1.100 -7.294 -17.011 1.00 91.69 70 ILE A C 1
ATOM 550 O O . ILE A 1 70 ? -1.994 -6.581 -17.488 1.00 91.69 70 ILE A O 1
ATOM 554 N N . PRO A 1 71 ? -0.719 -8.434 -17.621 1.00 90.88 71 PRO A N 1
ATOM 555 C CA . PRO A 1 71 ? -1.406 -8.967 -18.794 1.00 90.88 71 PRO A CA 1
ATOM 556 C C . PRO A 1 71 ? -2.889 -9.244 -18.512 1.00 90.88 71 PRO A C 1
ATOM 558 O O . PRO A 1 71 ? -3.232 -9.825 -17.490 1.00 90.88 71 P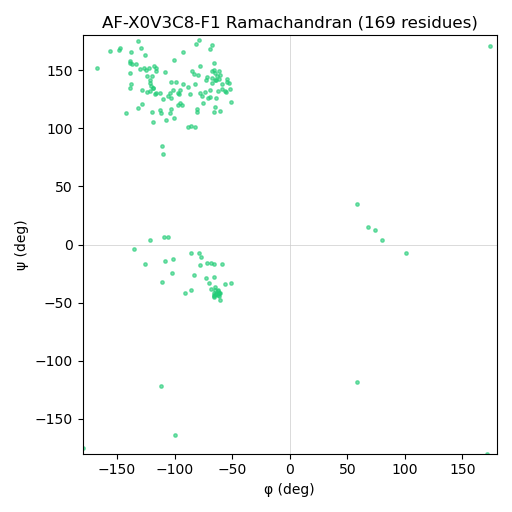RO A O 1
ATOM 561 N N . GLU A 1 72 ? -3.782 -8.906 -19.447 1.00 90.12 72 GLU A N 1
ATOM 562 C CA . GLU A 1 72 ? -5.239 -9.077 -19.268 1.00 90.12 72 GLU A CA 1
ATOM 563 C C . GLU A 1 72 ? -5.641 -10.524 -18.930 1.00 90.12 72 GLU A C 1
ATOM 565 O O . GLU A 1 72 ? -6.555 -10.740 -18.147 1.00 90.12 72 GLU A O 1
ATOM 570 N N . ALA A 1 73 ? -4.930 -11.517 -19.473 1.00 92.94 73 ALA A N 1
ATOM 571 C CA . ALA A 1 73 ? -5.186 -12.934 -19.196 1.00 92.94 73 ALA A CA 1
ATOM 572 C C . ALA A 1 73 ? -4.781 -13.380 -17.778 1.00 92.94 73 ALA A C 1
ATOM 574 O O . ALA A 1 73 ? -5.174 -14.463 -17.349 1.00 92.94 73 ALA A O 1
ATOM 575 N N . GLU A 1 74 ? -3.977 -12.574 -17.088 1.00 93.12 74 GLU A N 1
ATOM 576 C CA . GLU A 1 74 ? -3.491 -12.815 -15.729 1.00 93.12 74 GLU A CA 1
ATOM 577 C C . GLU A 1 74 ? -4.152 -11.870 -14.722 1.00 93.12 74 GLU A C 1
ATOM 579 O O . GLU A 1 74 ? -4.076 -12.116 -13.525 1.00 93.12 74 GLU A O 1
ATOM 584 N N . ALA A 1 75 ? -4.813 -10.806 -15.186 1.00 92.50 75 ALA A N 1
ATOM 585 C CA . ALA A 1 75 ? -5.433 -9.805 -14.336 1.00 92.50 75 ALA A CA 1
ATOM 586 C C . ALA A 1 75 ? -6.633 -10.363 -13.556 1.00 92.50 75 ALA A C 1
ATOM 588 O O . ALA A 1 75 ? -7.441 -11.139 -14.069 1.00 92.50 75 ALA A O 1
ATOM 589 N N . PHE A 1 76 ? -6.785 -9.904 -12.315 1.00 94.81 76 PHE A N 1
ATOM 590 C CA . PHE A 1 76 ? -7.939 -10.240 -11.492 1.00 94.81 76 PHE A CA 1
ATOM 591 C C . PHE A 1 76 ? -9.224 -9.557 -11.994 1.00 94.81 76 PHE A C 1
ATOM 593 O O . PHE A 1 76 ? -9.294 -8.329 -12.102 1.00 94.81 76 PHE A O 1
ATOM 600 N N . GLU A 1 77 ? -10.273 -10.344 -12.245 1.00 93.06 77 GLU A N 1
ATOM 601 C CA . GLU A 1 77 ? -11.598 -9.839 -12.624 1.00 93.06 77 GLU A CA 1
ATOM 602 C C . GLU A 1 77 ? -12.438 -9.480 -11.387 1.00 93.06 77 GLU A C 1
ATOM 604 O O . GLU A 1 77 ? -13.035 -10.340 -10.731 1.00 93.06 77 GLU A O 1
ATOM 609 N N . GLN A 1 78 ? -12.530 -8.184 -11.089 1.00 91.75 78 GLN A N 1
ATOM 610 C CA . GLN A 1 78 ? -13.356 -7.675 -9.992 1.00 91.75 78 GLN A CA 1
ATOM 611 C C . GLN A 1 78 ? -14.852 -7.741 -10.324 1.00 91.75 78 GLN A C 1
ATOM 613 O O . GLN A 1 78 ? -15.276 -7.438 -11.441 1.00 91.75 78 GLN A O 1
ATOM 618 N N . GLN A 1 79 ? -15.666 -8.080 -9.323 1.00 94.50 79 GLN A N 1
ATOM 619 C CA . GLN A 1 79 ? -17.123 -8.072 -9.432 1.00 94.50 79 GLN A CA 1
ATOM 620 C C . GLN A 1 79 ? -17.702 -6.761 -8.891 1.00 94.50 79 GLN A C 1
ATOM 622 O O . GLN A 1 79 ? -17.401 -6.352 -7.770 1.00 94.50 79 GLN A O 1
ATOM 627 N N . GLU A 1 80 ? -18.570 -6.115 -9.673 1.00 92.00 80 GLU A N 1
ATOM 628 C CA . GLU A 1 80 ? -19.247 -4.881 -9.259 1.00 92.00 80 GLU A CA 1
ATOM 629 C C . GLU A 1 80 ? -20.014 -5.088 -7.941 1.00 92.00 80 GLU A C 1
ATOM 631 O O . GLU A 1 80 ? -20.754 -6.060 -7.777 1.00 92.00 80 GLU A O 1
ATOM 636 N N . GLY A 1 81 ? -19.830 -4.165 -6.993 1.00 92.25 81 GLY A N 1
ATOM 637 C CA . GLY A 1 81 ? -20.443 -4.230 -5.664 1.00 92.25 81 GLY A CA 1
ATOM 638 C C . GLY A 1 81 ? -19.737 -5.160 -4.673 1.00 92.25 81 GLY A C 1
ATOM 639 O O . GLY A 1 81 ? -20.225 -5.313 -3.557 1.00 92.25 81 GLY A O 1
ATOM 640 N N . THR A 1 82 ? -18.609 -5.770 -5.052 1.00 95.19 82 THR A N 1
ATOM 641 C CA . THR A 1 82 ? -17.752 -6.532 -4.134 1.00 95.19 82 THR A CA 1
ATOM 642 C C . THR A 1 82 ? -16.540 -5.695 -3.739 1.00 95.19 82 THR A C 1
ATOM 644 O O . THR A 1 82 ? -15.890 -5.101 -4.596 1.00 95.19 82 THR A O 1
ATOM 647 N N . ILE A 1 83 ? -16.244 -5.655 -2.441 1.00 95.19 83 ILE A N 1
ATOM 648 C CA . ILE A 1 83 ? -15.074 -4.963 -1.895 1.00 95.19 83 ILE A CA 1
ATOM 649 C 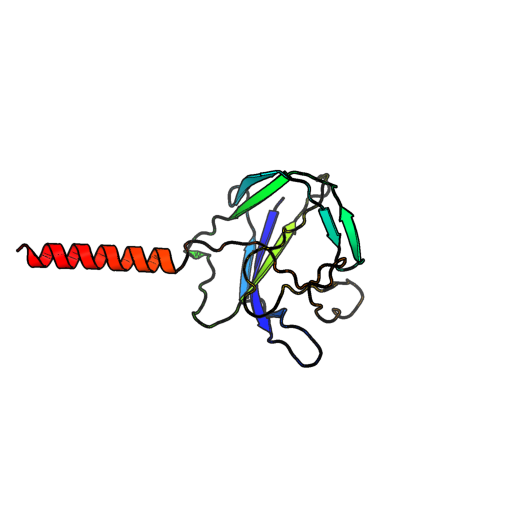C . ILE A 1 83 ? -13.894 -5.931 -1.887 1.00 95.19 83 ILE A C 1
ATOM 651 O O . ILE A 1 83 ? -14.026 -7.086 -1.471 1.00 95.19 83 ILE A O 1
ATOM 655 N N . TYR A 1 84 ? -12.744 -5.430 -2.320 1.00 95.69 84 TYR A N 1
ATOM 656 C CA . TYR A 1 84 ? -11.480 -6.148 -2.342 1.00 95.69 84 TYR A CA 1
ATOM 657 C C . TYR A 1 84 ? -10.395 -5.297 -1.695 1.00 95.69 84 TYR A C 1
ATOM 659 O O . TYR A 1 84 ? -10.433 -4.071 -1.784 1.00 95.69 84 TYR A O 1
ATOM 667 N N . TRP A 1 85 ? -9.407 -5.961 -1.107 1.00 95.88 85 TRP A N 1
ATOM 668 C CA . TRP A 1 85 ? -8.211 -5.316 -0.579 1.00 95.88 85 TRP A CA 1
ATOM 669 C C . TRP A 1 85 ? -7.037 -5.516 -1.523 1.00 95.88 85 TRP A C 1
ATOM 671 O O . TRP A 1 85 ? -6.848 -6.611 -2.052 1.00 95.88 85 TRP A O 1
ATOM 681 N N . LEU A 1 86 ? -6.242 -4.462 -1.696 1.00 95.25 86 LEU A N 1
ATOM 682 C CA . LEU A 1 86 ? -4.965 -4.502 -2.398 1.00 95.25 86 LEU A CA 1
ATOM 683 C C . LEU A 1 86 ? -3.834 -4.490 -1.372 1.00 95.25 86 LEU A C 1
ATOM 685 O O . LEU A 1 86 ? -3.743 -3.564 -0.567 1.00 95.25 86 LEU A O 1
ATOM 689 N N . THR A 1 87 ? -2.938 -5.467 -1.452 1.00 94.38 87 THR A N 1
ATOM 690 C CA . THR A 1 87 ? -1.664 -5.442 -0.725 1.00 94.38 87 THR A CA 1
ATOM 691 C C . THR A 1 87 ? -0.508 -5.406 -1.713 1.00 94.38 87 THR A C 1
ATOM 693 O O . THR A 1 87 ? -0.598 -5.950 -2.814 1.00 94.38 87 THR A O 1
ATOM 696 N N . VAL A 1 88 ? 0.591 -4.766 -1.316 1.00 94.00 88 VAL A N 1
ATOM 697 C CA . VAL A 1 88 ? 1.826 -4.723 -2.100 1.00 94.00 88 VAL A CA 1
ATOM 698 C C . VAL A 1 88 ? 2.983 -5.072 -1.180 1.00 94.00 88 VAL A C 1
ATOM 700 O O . VAL A 1 88 ? 3.263 -4.354 -0.222 1.00 94.00 88 VAL A O 1
ATOM 703 N N . GLU A 1 89 ? 3.658 -6.170 -1.485 1.00 92.25 89 GLU A N 1
ATOM 704 C CA . GLU A 1 89 ? 4.907 -6.562 -0.848 1.00 92.25 89 GLU A CA 1
ATOM 705 C C . GLU A 1 89 ? 6.079 -6.155 -1.740 1.00 92.25 89 GLU A C 1
ATOM 707 O O . GLU A 1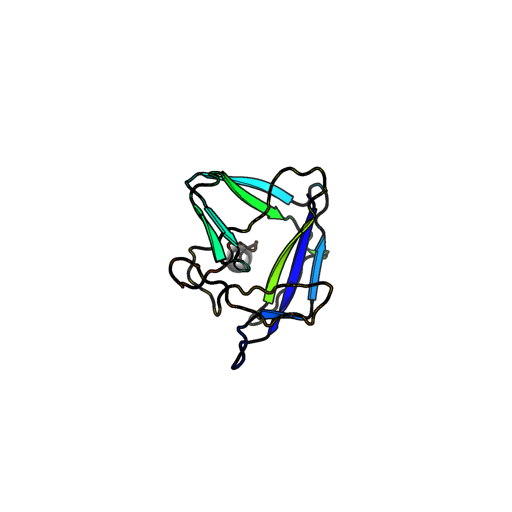 89 ? 6.015 -6.286 -2.963 1.00 92.25 89 GLU A O 1
ATOM 712 N N . VAL A 1 90 ? 7.162 -5.665 -1.131 1.00 91.69 90 VAL A N 1
ATOM 713 C CA . VAL A 1 90 ? 8.406 -5.361 -1.843 1.00 91.69 90 VAL A CA 1
ATOM 714 C C . VAL A 1 90 ? 9.484 -6.340 -1.406 1.00 91.69 90 VAL A C 1
ATOM 716 O O . VAL A 1 90 ? 9.973 -6.290 -0.278 1.00 91.69 90 VAL A O 1
ATOM 719 N N . LEU A 1 91 ? 9.911 -7.190 -2.331 1.00 88.69 91 LEU A N 1
ATOM 720 C CA . LEU A 1 91 ? 11.036 -8.092 -2.148 1.00 88.69 91 LEU A CA 1
ATOM 721 C C . LEU A 1 91 ? 12.329 -7.322 -2.429 1.00 88.69 91 LEU A C 1
ATOM 723 O O . LEU A 1 91 ? 12.726 -7.031 -3.569 1.00 88.69 91 LEU A O 1
ATOM 727 N N . VAL A 1 92 ? 12.976 -6.934 -1.334 1.00 85.94 92 VAL A N 1
ATOM 728 C CA . VAL A 1 92 ? 14.181 -6.112 -1.343 1.00 85.94 92 VAL A CA 1
ATOM 729 C C . VAL A 1 92 ? 15.418 -7.012 -1.224 1.00 85.94 92 VAL A C 1
ATOM 731 O O . VAL A 1 92 ? 15.570 -7.718 -0.226 1.00 85.94 92 VAL A O 1
ATOM 734 N N . PRO A 1 93 ? 16.347 -7.003 -2.202 1.00 85.44 93 PRO A N 1
ATOM 735 C CA . PRO A 1 93 ? 17.574 -7.782 -2.089 1.00 85.44 93 PRO A CA 1
ATOM 736 C C . PRO A 1 93 ? 18.464 -7.215 -0.977 1.00 85.44 93 PRO A C 1
ATOM 738 O O . PRO A 1 93 ? 18.519 -6.005 -0.776 1.00 85.44 93 PRO A O 1
ATOM 741 N N . THR A 1 94 ? 19.252 -8.069 -0.319 1.00 87.31 94 THR A N 1
ATOM 742 C CA . THR A 1 94 ? 20.142 -7.680 0.800 1.00 87.31 94 THR A CA 1
ATOM 743 C C . THR A 1 94 ? 21.185 -6.617 0.443 1.00 87.31 94 THR A C 1
ATOM 745 O O . THR A 1 94 ? 21.771 -5.995 1.323 1.00 87.31 94 THR A O 1
ATOM 748 N N . THR A 1 95 ? 21.436 -6.403 -0.849 1.00 89.44 95 THR A N 1
ATOM 749 C CA . THR A 1 95 ? 22.340 -5.370 -1.367 1.00 89.44 95 THR A CA 1
ATOM 750 C C . THR A 1 95 ? 21.673 -4.006 -1.555 1.00 89.44 95 THR A C 1
ATOM 752 O O . THR A 1 95 ? 22.355 -3.051 -1.925 1.00 89.44 95 THR A O 1
ATOM 755 N N . PHE A 1 96 ? 20.354 -3.902 -1.390 1.00 87.50 96 PHE A N 1
ATOM 756 C CA . PHE A 1 96 ? 19.631 -2.643 -1.526 1.00 87.50 96 PHE A CA 1
ATOM 757 C C . PHE A 1 96 ? 19.904 -1.740 -0.322 1.00 87.50 96 PHE A C 1
ATOM 759 O O . PHE A 1 96 ? 19.800 -2.165 0.825 1.00 87.50 96 PHE A O 1
ATOM 766 N N . ASN A 1 97 ? 20.252 -0.484 -0.592 1.00 87.38 97 ASN A N 1
ATOM 767 C CA . ASN A 1 97 ? 20.514 0.520 0.431 1.00 87.38 97 ASN A CA 1
ATOM 768 C C . ASN A 1 97 ? 19.402 1.575 0.400 1.00 87.38 97 ASN A C 1
ATOM 770 O O . ASN A 1 97 ? 19.529 2.591 -0.283 1.00 87.38 97 ASN A O 1
ATOM 774 N N . GLY A 1 98 ? 18.301 1.291 1.092 1.00 86.25 98 GLY A N 1
ATOM 775 C CA . GLY A 1 98 ? 17.122 2.150 1.173 1.00 86.25 98 GLY A CA 1
ATOM 776 C C . GLY A 1 98 ? 15.956 1.446 1.866 1.00 86.25 98 GLY A C 1
ATOM 777 O O . GLY A 1 98 ? 16.072 0.283 2.250 1.00 86.25 98 GLY A O 1
ATOM 778 N N . ALA A 1 99 ? 14.831 2.146 1.988 1.00 88.06 99 ALA A N 1
ATOM 779 C CA . ALA A 1 99 ? 13.581 1.618 2.526 1.00 88.06 99 ALA A CA 1
ATOM 780 C C . ALA A 1 99 ? 12.431 1.863 1.540 1.00 88.06 99 ALA A C 1
ATOM 782 O O . ALA A 1 99 ? 12.467 2.824 0.769 1.00 88.06 99 ALA A O 1
ATOM 783 N N . PHE A 1 100 ? 11.420 0.995 1.579 1.00 90.50 100 PHE A N 1
ATOM 784 C CA . PHE A 1 100 ? 10.173 1.159 0.835 1.00 90.50 100 PHE A CA 1
ATOM 785 C C . PHE A 1 100 ? 9.038 1.455 1.797 1.00 90.50 100 PHE A C 1
ATOM 787 O O . PHE A 1 100 ? 8.799 0.693 2.729 1.00 90.50 100 PHE A O 1
ATOM 794 N N . GLY A 1 101 ? 8.344 2.556 1.541 1.00 91.12 101 GLY A N 1
ATOM 795 C CA . GLY A 1 101 ? 7.091 2.909 2.188 1.00 91.12 101 GLY A CA 1
ATOM 796 C C . GLY A 1 101 ? 6.065 3.260 1.123 1.00 91.12 101 GLY A C 1
ATOM 797 O O . GLY A 1 101 ? 6.400 3.436 -0.052 1.00 91.12 101 GLY A O 1
ATOM 798 N N . TRP A 1 102 ? 4.813 3.384 1.535 1.00 94.12 102 TRP A N 1
ATOM 799 C CA . TRP A 1 102 ? 3.715 3.702 0.636 1.00 94.12 102 TRP A CA 1
ATOM 800 C C . TRP A 1 102 ? 3.110 5.043 1.051 1.00 94.12 102 TRP A C 1
ATOM 802 O O . TRP A 1 102 ? 2.863 5.307 2.224 1.00 94.12 102 TRP A O 1
ATOM 812 N N . LYS A 1 103 ? 2.955 5.938 0.074 1.00 95.25 103 LYS A N 1
ATOM 813 C CA . LYS A 1 103 ? 2.316 7.240 0.263 1.00 95.25 103 LYS A CA 1
ATOM 814 C C . LYS A 1 103 ? 0.844 7.101 0.636 1.00 95.25 103 LYS A C 1
ATOM 816 O O . LYS A 1 103 ? 0.136 6.265 0.077 1.00 95.25 103 LYS A O 1
ATOM 821 N N . THR A 1 104 ? 0.399 7.971 1.530 1.00 94.62 104 THR A N 1
ATOM 822 C CA . THR A 1 104 ? -1.006 8.098 1.903 1.00 94.62 104 THR A CA 1
ATOM 823 C C . THR A 1 104 ? -1.787 8.865 0.839 1.00 94.62 104 THR A C 1
ATOM 825 O O . THR A 1 104 ? -1.223 9.658 0.075 1.00 94.62 104 THR A O 1
ATOM 828 N N . SER A 1 105 ? -3.087 8.603 0.753 1.00 93.44 105 SER A N 1
ATOM 829 C CA . SER A 1 105 ? -3.988 9.312 -0.147 1.00 93.44 105 SER A CA 1
ATOM 830 C C . SER A 1 105 ? -4.486 10.612 0.478 1.00 93.44 105 SER A C 1
ATOM 832 O O . SER A 1 105 ? -4.664 10.720 1.685 1.00 93.44 105 SER A O 1
ATOM 834 N N . ILE A 1 106 ? -4.757 11.593 -0.380 1.00 89.94 106 ILE A N 1
ATOM 835 C CA . ILE A 1 106 ? -5.483 12.827 -0.037 1.00 89.94 106 ILE A CA 1
ATOM 836 C C . ILE A 1 106 ? -6.886 12.853 -0.662 1.00 89.94 106 ILE A C 1
ATOM 838 O O . ILE A 1 106 ? -7.550 13.892 -0.679 1.00 89.94 106 ILE A O 1
ATOM 842 N N . SER A 1 107 ? -7.303 11.746 -1.286 1.00 88.38 107 SER A N 1
ATOM 843 C CA . SER A 1 107 ? -8.643 11.608 -1.850 1.00 88.38 107 SER A CA 1
ATOM 844 C C . SER A 1 107 ? -9.697 11.533 -0.749 1.00 88.38 107 SER A C 1
ATOM 846 O O . SER A 1 107 ? -9.393 11.351 0.423 1.00 88.38 107 SER A O 1
ATOM 848 N N . GLN A 1 108 ? -10.964 11.654 -1.138 1.00 88.81 108 GLN A N 1
ATOM 849 C CA . GLN A 1 108 ? -12.056 11.337 -0.228 1.00 88.81 108 GLN A CA 1
ATOM 850 C C . GLN A 1 108 ? -11.989 9.850 0.154 1.00 88.81 108 GLN A C 1
ATOM 852 O O . GLN A 1 108 ? -11.875 9.014 -0.744 1.00 88.81 108 GLN A O 1
ATOM 857 N N . HIS A 1 109 ? -12.102 9.557 1.452 1.00 90.06 109 HIS A N 1
ATOM 858 C CA . HIS A 1 109 ? -12.193 8.190 1.963 1.00 90.06 109 HIS A CA 1
ATOM 859 C C . HIS A 1 109 ? -13.335 7.418 1.299 1.00 90.06 109 HIS A C 1
ATOM 861 O O . HIS A 1 109 ? -14.417 7.968 1.042 1.00 90.06 109 HIS A O 1
ATOM 867 N N . PHE A 1 110 ? -13.092 6.138 1.043 1.00 86.19 110 PHE A N 1
ATOM 868 C CA . PHE A 1 110 ? -14.088 5.197 0.557 1.00 86.19 110 PHE A CA 1
ATOM 869 C C . PHE A 1 110 ? -14.238 4.064 1.569 1.00 86.19 110 PHE A C 1
ATOM 871 O O . PHE A 1 110 ? -13.326 3.268 1.730 1.00 86.19 110 PHE A O 1
ATOM 878 N N . GLU A 1 111 ? -15.411 3.987 2.195 1.00 86.88 111 GLU A N 1
ATOM 879 C CA . GLU A 1 111 ? -15.695 3.058 3.297 1.00 86.88 111 GLU A CA 1
ATOM 880 C C . GLU A 1 111 ? -14.759 3.246 4.501 1.00 86.88 111 GLU A C 1
ATOM 882 O O . GLU A 1 111 ? -14.818 4.318 5.108 1.00 86.88 111 GLU A O 1
ATOM 887 N N . ASP A 1 112 ? -13.977 2.223 4.852 1.00 86.94 112 ASP A N 1
ATOM 888 C CA . ASP A 1 112 ? -13.034 2.225 5.974 1.00 86.94 112 ASP A CA 1
ATOM 889 C C . ASP A 1 112 ? -11.629 2.647 5.517 1.00 86.94 112 ASP A C 1
ATOM 891 O O . ASP A 1 112 ? -11.324 2.695 4.323 1.00 86.94 112 ASP A O 1
ATOM 895 N N . ASP A 1 113 ? -10.777 2.976 6.484 1.00 90.81 113 ASP A N 1
ATOM 896 C CA . ASP A 1 113 ? -9.394 3.363 6.248 1.00 90.81 113 ASP A CA 1
ATOM 897 C C . ASP A 1 113 ? -8.479 2.161 5.986 1.00 90.81 113 ASP A C 1
ATOM 899 O O . ASP A 1 113 ? -8.889 0.996 6.001 1.00 90.81 113 ASP A O 1
ATOM 903 N N . ALA A 1 114 ? -7.209 2.431 5.678 1.00 94.00 114 ALA A N 1
ATOM 904 C CA . ALA A 1 114 ? -6.249 1.349 5.547 1.00 94.00 114 ALA A CA 1
ATOM 905 C C . ALA A 1 114 ? -6.051 0.651 6.902 1.00 94.00 114 ALA A C 1
ATOM 907 O O . ALA A 1 114 ? -6.070 1.285 7.951 1.00 94.00 114 ALA A O 1
ATOM 908 N N . ALA A 1 115 ? -5.791 -0.655 6.878 1.00 94.00 115 ALA A N 1
ATOM 909 C CA . ALA A 1 115 ? -5.514 -1.437 8.077 1.00 94.00 115 ALA A CA 1
ATOM 910 C C . ALA A 1 115 ? -4.100 -2.027 8.032 1.00 94.00 115 ALA A C 1
ATOM 912 O O . ALA A 1 115 ? -3.542 -2.284 6.961 1.00 94.00 115 ALA A O 1
ATOM 913 N N . TRP A 1 116 ? -3.517 -2.276 9.202 1.00 92.88 116 TRP A N 1
ATOM 914 C CA . TRP A 1 116 ? -2.206 -2.902 9.339 1.00 92.88 116 TRP A CA 1
ATOM 915 C C . TRP A 1 116 ? -2.198 -3.962 10.445 1.00 92.88 116 TRP A C 1
ATOM 917 O O . TRP A 1 116 ? -2.996 -3.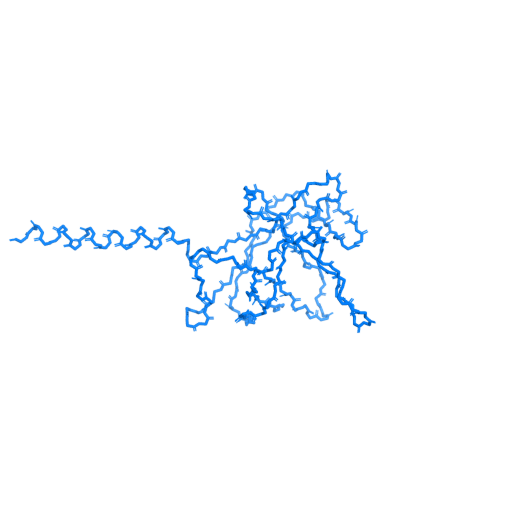927 11.382 1.00 92.88 116 TRP A O 1
ATOM 927 N N . ILE A 1 117 ? -1.270 -4.911 10.328 1.00 91.19 117 ILE A N 1
ATOM 928 C CA . ILE A 1 117 ? -0.973 -5.919 11.349 1.00 91.19 117 ILE A CA 1
ATOM 929 C C . ILE A 1 117 ? 0.524 -6.025 11.560 1.00 91.19 117 ILE A C 1
ATOM 931 O O . ILE A 1 117 ? 1.329 -5.757 10.667 1.00 91.19 117 ILE A O 1
ATOM 935 N N . GLU A 1 118 ? 0.887 -6.487 12.746 1.00 88.50 118 GLU A N 1
ATOM 936 C CA . GLU A 1 118 ? 2.221 -6.991 13.004 1.00 88.50 118 GLU A CA 1
ATOM 937 C C . GLU A 1 118 ? 2.241 -8.505 12.788 1.00 88.50 118 GLU A C 1
ATOM 939 O O . GLU A 1 118 ? 1.538 -9.254 13.472 1.00 88.50 118 GLU A O 1
ATOM 944 N N . ILE A 1 119 ? 3.073 -8.957 11.853 1.00 81.75 119 ILE A N 1
ATOM 945 C CA . ILE A 1 119 ? 3.337 -10.378 11.634 1.00 81.75 119 ILE A CA 1
ATOM 946 C C . ILE A 1 119 ? 4.603 -10.737 12.414 1.00 81.75 119 ILE A C 1
ATOM 948 O O . ILE A 1 119 ? 5.657 -10.137 12.204 1.00 81.75 119 ILE A O 1
ATOM 952 N N . ARG A 1 120 ? 4.496 -11.704 13.329 1.00 79.56 120 ARG A N 1
ATOM 953 C CA . ARG A 1 120 ? 5.619 -12.228 14.116 1.00 79.56 120 ARG A CA 1
ATOM 954 C C . ARG A 1 120 ? 5.773 -13.720 13.857 1.00 79.56 120 ARG A C 1
ATOM 956 O O . ARG A 1 120 ? 4.787 -14.447 13.879 1.00 79.56 120 ARG A O 1
ATOM 963 N N . ASP A 1 121 ? 7.009 -14.176 13.669 1.00 72.06 121 ASP A N 1
ATOM 964 C CA . ASP A 1 121 ? 7.318 -15.590 13.403 1.00 72.06 121 ASP A CA 1
ATOM 965 C C . ASP A 1 121 ? 6.995 -16.520 14.594 1.00 72.06 121 ASP A C 1
ATOM 967 O O . ASP A 1 121 ? 6.943 -17.741 14.434 1.00 72.06 121 ASP A O 1
ATOM 971 N N . ASP A 1 122 ? 6.812 -15.966 15.799 1.00 68.81 122 ASP A N 1
ATOM 972 C CA . ASP A 1 122 ? 6.731 -16.693 17.069 1.00 68.81 122 ASP A CA 1
ATOM 973 C C . ASP A 1 122 ? 5.422 -16.499 17.860 1.00 68.81 122 ASP A C 1
ATOM 975 O O . ASP A 1 122 ? 5.298 -17.038 18.965 1.00 68.81 122 ASP A O 1
ATOM 979 N N . VAL A 1 123 ? 4.433 -15.776 17.320 1.00 59.81 123 VAL A N 1
ATOM 980 C CA . VAL A 1 123 ? 3.156 -15.485 18.002 1.00 59.81 123 VAL A CA 1
ATOM 981 C C . VAL A 1 123 ? 1.972 -15.599 17.041 1.00 59.81 123 VAL A C 1
ATOM 983 O O . VAL A 1 123 ? 2.129 -15.435 15.834 1.00 59.81 123 VAL A O 1
ATOM 986 N N . ASP A 1 124 ? 0.776 -15.854 17.583 1.00 66.38 124 ASP A N 1
ATOM 987 C CA . ASP A 1 124 ? -0.479 -15.683 16.845 1.00 66.38 124 ASP A CA 1
ATOM 988 C C . ASP A 1 124 ? -0.539 -14.266 16.244 1.00 66.38 124 ASP A C 1
ATOM 990 O O . ASP A 1 124 ? -0.144 -13.293 16.896 1.00 66.38 124 ASP A O 1
ATOM 994 N N . ILE A 1 125 ? -1.024 -14.165 15.001 1.00 70.31 125 ILE A N 1
ATOM 995 C CA . ILE A 1 125 ? -1.200 -12.900 14.275 1.00 70.31 125 ILE A CA 1
ATOM 996 C C . ILE A 1 125 ? -1.974 -11.927 15.174 1.00 70.31 125 ILE A C 1
ATOM 998 O O . ILE A 1 125 ? -3.065 -12.252 15.650 1.00 70.31 125 ILE A O 1
ATOM 1002 N N . LEU A 1 126 ? -1.388 -10.755 15.439 1.00 84.06 126 LEU A N 1
ATOM 1003 C CA . LEU A 1 126 ? -2.049 -9.719 16.230 1.00 84.06 126 LEU A CA 1
ATOM 1004 C C . LEU A 1 126 ? -3.281 -9.186 15.479 1.00 84.06 126 LEU A C 1
ATOM 1006 O O . LEU A 1 126 ? -3.288 -9.194 14.247 1.00 84.06 126 LEU A O 1
ATOM 1010 N N . PRO A 1 127 ? -4.322 -8.722 16.198 1.00 88.75 127 PRO A N 1
ATOM 1011 C CA . PRO A 1 127 ? -5.534 -8.221 15.560 1.00 88.75 127 PRO A CA 1
ATOM 1012 C C . PRO A 1 127 ? -5.226 -7.025 14.661 1.00 88.75 127 PRO A C 1
ATOM 1014 O O . PRO A 1 127 ? -4.379 -6.190 14.999 1.00 88.75 127 PRO A O 1
ATOM 1017 N N . TRP A 1 128 ? -5.960 -6.918 13.553 1.00 92.94 128 TRP A N 1
ATOM 1018 C CA . TRP A 1 128 ? -5.881 -5.773 12.648 1.00 92.94 128 TRP A CA 1
ATOM 1019 C C . TRP A 1 128 ? -6.111 -4.458 13.388 1.00 92.94 128 TRP A C 1
ATOM 1021 O O . TRP A 1 128 ? -6.949 -4.364 14.286 1.00 92.94 128 TRP A O 1
ATOM 1031 N N . GLN A 1 129 ? -5.324 -3.455 13.019 1.00 93.50 129 GLN A N 1
ATOM 1032 C CA . GLN A 1 129 ? -5.380 -2.103 13.556 1.00 93.50 129 GLN A CA 1
ATOM 1033 C C . GLN A 1 129 ? -5.685 -1.123 12.422 1.00 93.50 129 GLN A C 1
ATOM 1035 O O . GLN A 1 129 ? -5.201 -1.305 11.304 1.00 93.50 129 GLN A O 1
ATOM 1040 N N . GLU A 1 130 ? -6.450 -0.076 12.720 1.00 93.25 130 GLU A N 1
ATOM 1041 C CA . GLU A 1 130 ? -6.655 1.059 11.812 1.00 93.25 130 GLU A CA 1
ATOM 1042 C C . GLU A 1 130 ? -5.321 1.778 11.566 1.00 93.25 130 GLU A C 1
ATOM 1044 O O . GLU A 1 130 ? -4.459 1.877 12.455 1.00 93.25 130 GLU A O 1
ATOM 1049 N N . LEU A 1 131 ? -5.132 2.282 10.351 1.00 94.50 131 LEU A N 1
ATOM 1050 C CA . LEU A 1 131 ? -4.006 3.134 10.014 1.00 94.50 131 LEU A CA 1
ATOM 1051 C C . LEU A 1 131 ? -4.379 4.586 10.294 1.00 94.50 131 LEU A C 1
ATOM 1053 O O . LEU A 1 131 ? -5.038 5.250 9.499 1.00 94.50 131 LEU A O 1
ATOM 1057 N N . LEU A 1 132 ? -3.891 5.090 11.422 1.00 93.50 132 LEU A N 1
ATOM 1058 C CA . LEU A 1 132 ? -4.092 6.471 11.839 1.00 93.50 132 LEU A CA 1
ATOM 1059 C C . LEU A 1 132 ? -2.795 7.269 11.713 1.00 93.50 132 LEU A C 1
ATOM 1061 O O . LEU A 1 132 ? -1.698 6.750 11.939 1.00 93.50 132 LEU A O 1
ATOM 1065 N N . ASP A 1 133 ? -2.924 8.557 11.417 1.00 91.19 133 ASP A N 1
ATOM 1066 C CA . ASP A 1 133 ? -1.837 9.515 11.549 1.00 91.19 133 ASP A CA 1
ATOM 1067 C C . ASP A 1 133 ? -1.464 9.632 13.041 1.00 91.19 133 ASP A C 1
ATOM 1069 O O . ASP A 1 133 ? -2.293 10.036 13.860 1.00 91.19 133 ASP A O 1
ATOM 1073 N N . PRO A 1 134 ? -0.227 9.296 13.441 1.00 88.56 134 PRO A N 1
ATOM 1074 C CA . PRO A 1 134 ? 0.183 9.309 14.845 1.00 88.56 134 PRO A CA 1
ATOM 1075 C C . PRO A 1 134 ? 0.261 10.717 15.459 1.00 88.56 134 PRO A C 1
ATOM 1077 O O . PRO A 1 134 ? 0.321 10.840 16.684 1.00 88.56 134 PRO A O 1
ATOM 1080 N N . LEU A 1 135 ? 0.286 11.780 14.649 1.00 87.25 135 LEU A N 1
ATOM 1081 C CA . LEU A 1 135 ? 0.316 13.168 15.110 1.00 87.25 135 LEU A CA 1
ATOM 1082 C C . LEU A 1 135 ? -1.088 13.753 15.272 1.00 87.25 135 LEU A C 1
ATOM 1084 O O . LEU A 1 135 ? -1.335 14.482 16.237 1.00 87.25 135 LEU A O 1
ATOM 1088 N N . THR A 1 136 ? -1.995 13.473 14.333 1.00 90.50 136 THR A N 1
ATOM 1089 C CA . THR A 1 136 ? -3.343 14.072 14.311 1.00 90.50 136 THR A CA 1
ATOM 1090 C C . THR A 1 136 ? -4.435 13.130 14.817 1.00 90.50 136 THR A C 1
ATOM 1092 O O . THR A 1 136 ? -5.460 13.602 15.311 1.00 90.50 136 THR A O 1
ATOM 1095 N N . GLY A 1 137 ? -4.209 11.817 14.747 1.00 90.69 137 GLY A N 1
ATOM 1096 C CA . GLY A 1 137 ? -5.204 10.778 15.009 1.00 90.69 137 GLY A CA 1
ATOM 1097 C C . GLY A 1 137 ? -6.233 10.617 13.889 1.00 90.69 137 GLY A C 1
ATOM 1098 O O . GLY A 1 137 ? -7.263 9.988 14.114 1.00 90.69 137 GLY A O 1
ATOM 1099 N N . GLU A 1 138 ? -6.003 11.220 12.721 1.00 92.19 138 GLU A N 1
ATOM 1100 C CA . GLU A 1 138 ? -6.887 11.099 11.560 1.00 92.19 138 GLU A CA 1
ATOM 1101 C C . GLU A 1 138 ? -6.648 9.779 10.819 1.00 92.19 138 GLU A C 1
ATOM 1103 O O . GLU A 1 138 ? -5.517 9.306 10.738 1.00 92.19 138 GLU A O 1
ATOM 1108 N N . SER A 1 139 ? -7.709 9.203 10.257 1.00 93.50 139 SER A N 1
ATOM 1109 C CA . SER A 1 139 ? -7.629 8.019 9.399 1.00 93.50 139 SER A CA 1
ATOM 1110 C C . SER A 1 139 ? -6.797 8.270 8.145 1.00 93.50 139 SER A C 1
ATOM 1112 O O . SER A 1 139 ? -6.873 9.339 7.534 1.00 93.50 139 SER A O 1
ATOM 1114 N N . LEU A 1 140 ? -6.030 7.263 7.734 1.00 95.31 140 LEU A N 1
ATOM 1115 C CA . LEU A 1 140 ? -5.174 7.313 6.557 1.00 95.31 140 LEU A CA 1
ATOM 1116 C C . LEU A 1 140 ? -5.541 6.214 5.560 1.00 95.31 140 LEU A C 1
ATOM 1118 O O . LEU A 1 140 ? -5.585 5.032 5.891 1.00 95.31 140 LEU A O 1
ATOM 1122 N N . ASP A 1 141 ? -5.680 6.609 4.297 1.00 95.56 141 ASP A N 1
ATOM 1123 C CA . ASP A 1 141 ? -5.775 5.680 3.172 1.00 95.56 141 ASP A CA 1
ATOM 1124 C C . ASP A 1 141 ? -4.428 5.577 2.457 1.00 95.56 141 ASP A C 1
ATOM 1126 O O . ASP A 1 141 ? -3.621 6.509 2.487 1.00 95.56 141 ASP A O 1
ATOM 1130 N N . MET A 1 142 ? -4.212 4.493 1.714 1.00 95.06 142 MET A N 1
ATOM 1131 C CA . MET A 1 142 ? -3.026 4.327 0.870 1.00 95.06 142 MET A CA 1
ATOM 1132 C C . MET A 1 142 ? -3.290 4.811 -0.560 1.00 95.06 142 MET A C 1
ATOM 1134 O O . MET A 1 142 ? -4.347 4.559 -1.135 1.00 95.06 142 MET A O 1
ATOM 1138 N N . ALA A 1 143 ? -2.329 5.510 -1.167 1.00 94.62 143 ALA A N 1
ATOM 1139 C CA . ALA A 1 143 ? -2.498 6.096 -2.495 1.00 94.62 143 ALA A CA 1
ATOM 1140 C C . ALA A 1 143 ? -2.284 5.066 -3.613 1.00 94.62 143 ALA A C 1
ATOM 1142 O O . ALA A 1 143 ? -1.170 4.580 -3.809 1.00 94.62 143 ALA A O 1
ATOM 1143 N N . PHE A 1 144 ? -3.313 4.784 -4.410 1.00 93.75 144 PHE A N 1
ATOM 1144 C CA . PHE A 1 144 ? -3.199 3.972 -5.624 1.00 93.75 144 PHE A CA 1
ATOM 1145 C C . PHE A 1 144 ? -4.200 4.412 -6.693 1.00 93.75 144 PHE A C 1
ATOM 1147 O O . PHE A 1 144 ? -5.128 5.176 -6.434 1.00 93.75 144 PHE A O 1
ATOM 1154 N N . VAL A 1 145 ? -4.008 3.910 -7.912 1.00 89.69 145 VAL A N 1
ATOM 1155 C CA . VAL A 1 145 ? -4.951 4.056 -9.025 1.00 89.69 145 VAL A CA 1
ATOM 1156 C C . VAL A 1 145 ? -5.034 2.722 -9.762 1.00 89.69 145 VAL A C 1
ATOM 1158 O O . VAL A 1 145 ? -4.006 2.117 -10.057 1.00 89.69 145 VAL A O 1
ATOM 1161 N N . ILE A 1 146 ? -6.249 2.279 -10.092 1.00 84.25 146 ILE A N 1
ATOM 1162 C CA . ILE A 1 146 ? -6.494 1.096 -10.931 1.00 84.25 146 ILE A CA 1
ATOM 1163 C C . ILE A 1 146 ? -6.905 1.572 -12.326 1.00 84.25 146 ILE A C 1
ATOM 1165 O O . ILE A 1 146 ? -7.788 2.420 -12.462 1.00 84.25 146 ILE A O 1
ATOM 1169 N N . THR A 1 147 ? -6.267 1.035 -13.371 1.00 77.38 147 THR A N 1
ATOM 1170 C CA . THR A 1 147 ? -6.562 1.391 -14.768 1.00 77.38 147 THR A CA 1
ATOM 1171 C C . THR A 1 147 ? -6.896 0.159 -15.619 1.00 77.38 147 THR A C 1
ATOM 1173 O O . THR A 1 147 ? -6.363 -0.914 -15.347 1.00 77.38 147 THR A O 1
ATOM 1176 N N . PRO A 1 148 ? -7.744 0.298 -16.662 1.00 61.41 148 PRO A N 1
ATOM 1177 C CA . PRO A 1 148 ? -8.473 1.511 -17.037 1.00 61.41 148 PRO A C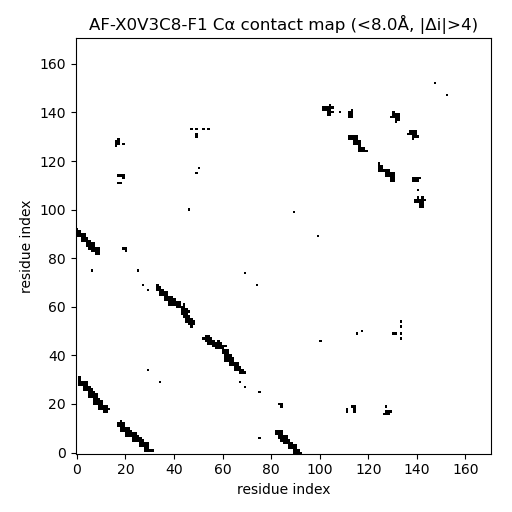A 1
ATOM 1178 C C . PRO A 1 148 ? -9.608 1.804 -16.049 1.00 61.41 148 PRO A C 1
ATOM 1180 O O . PRO A 1 148 ? -10.266 0.891 -15.563 1.00 61.41 148 PRO A O 1
ATOM 1183 N N . GLU A 1 149 ? -9.869 3.085 -15.777 1.00 58.19 149 GLU A N 1
ATOM 1184 C CA . GLU A 1 149 ? -11.040 3.458 -14.981 1.00 58.19 149 GLU A CA 1
ATOM 1185 C C . GLU A 1 149 ? -12.303 2.866 -15.641 1.00 58.19 149 GLU A C 1
ATOM 1187 O O . GLU A 1 149 ? -12.493 3.070 -16.850 1.00 58.19 149 GLU A O 1
ATOM 1192 N N . PRO A 1 150 ? -13.195 2.182 -14.898 1.00 55.22 150 PRO A N 1
ATOM 1193 C CA . PRO A 1 150 ? -14.405 1.575 -15.461 1.00 55.22 150 PRO A CA 1
ATOM 1194 C C . PRO A 1 150 ? -15.240 2.549 -16.313 1.00 55.22 150 PRO A C 1
ATOM 1196 O O . PRO A 1 150 ? -15.804 2.180 -17.347 1.00 55.22 150 PRO A O 1
ATOM 1199 N N . ALA A 1 151 ? -15.248 3.834 -15.943 1.00 53.25 151 ALA A N 1
ATOM 1200 C CA . ALA A 1 151 ? -15.901 4.897 -16.702 1.00 53.25 151 ALA A CA 1
ATOM 1201 C C . ALA A 1 151 ? -15.307 5.087 -18.112 1.00 53.25 151 ALA A C 1
ATOM 1203 O O . ALA A 1 151 ? -16.048 5.288 -19.077 1.00 53.25 151 ALA A O 1
ATOM 1204 N N . THR A 1 152 ? -13.986 4.975 -18.268 1.00 51.91 152 THR A N 1
ATOM 1205 C CA . THR A 1 152 ? -13.307 5.127 -19.564 1.00 51.91 152 THR A CA 1
ATOM 1206 C C . THR A 1 152 ? -13.719 4.020 -20.538 1.00 51.91 152 THR A C 1
ATOM 1208 O O . THR A 1 152 ? -13.989 4.297 -21.711 1.00 51.91 152 THR A O 1
ATOM 1211 N N . LEU A 1 153 ? -13.878 2.783 -20.054 1.00 55.25 153 LEU A N 1
ATOM 1212 C CA . LEU A 1 153 ? -14.409 1.676 -20.858 1.00 55.25 153 LEU A CA 1
ATOM 1213 C C . LEU A 1 153 ? -15.876 1.904 -21.257 1.00 55.25 153 LEU A C 1
ATOM 1215 O O . LEU A 1 153 ? -16.240 1.703 -22.422 1.00 55.25 153 LEU A O 1
ATOM 1219 N N . ALA A 1 154 ? -16.709 2.400 -20.336 1.00 56.16 154 ALA A N 1
ATOM 1220 C CA . ALA A 1 154 ? -18.110 2.717 -20.618 1.00 56.16 154 ALA A CA 1
ATOM 1221 C C . ALA A 1 154 ? -18.260 3.796 -21.712 1.00 56.16 154 ALA A C 1
ATOM 1223 O O . ALA A 1 154 ? -19.086 3.658 -22.624 1.00 56.16 154 ALA A O 1
ATOM 1224 N N . PHE A 1 155 ? -17.425 4.841 -21.688 1.00 55.97 155 PHE A N 1
ATOM 1225 C CA . PHE A 1 155 ? -17.433 5.887 -22.717 1.00 55.97 155 PHE A CA 1
ATOM 1226 C C . PHE A 1 155 ? -16.954 5.390 -24.087 1.00 55.97 155 PHE A C 1
ATOM 1228 O O . PHE A 1 155 ? -17.543 5.760 -25.110 1.00 55.97 155 PHE A O 1
ATOM 1235 N N . LEU A 1 156 ? -15.944 4.516 -24.136 1.00 57.34 156 LEU A N 1
ATOM 1236 C CA . LEU A 1 156 ? -15.489 3.895 -25.385 1.00 57.34 156 LEU A CA 1
ATOM 1237 C C . LEU A 1 156 ? -16.580 3.009 -26.010 1.00 57.34 156 LEU A C 1
ATOM 1239 O O . LEU A 1 156 ? -16.837 3.101 -27.217 1.00 57.34 156 LEU A O 1
ATOM 1243 N N . GLY A 1 157 ? -17.284 2.220 -25.192 1.00 58.75 157 GLY A N 1
ATOM 1244 C CA . GLY A 1 157 ? -18.410 1.392 -25.632 1.00 58.75 157 GLY A CA 1
ATOM 1245 C C . GLY A 1 157 ? -19.563 2.215 -26.220 1.00 58.75 157 GLY A C 1
ATOM 1246 O O . GLY A 1 157 ? -20.034 1.940 -27.330 1.00 58.75 157 GLY A O 1
ATOM 1247 N N . LEU A 1 158 ? -19.978 3.284 -25.532 1.00 65.81 158 LEU A N 1
ATOM 1248 C CA . LEU A 1 158 ? -21.021 4.198 -26.016 1.00 65.81 158 LEU A CA 1
ATOM 1249 C C . LEU A 1 158 ? -20.618 4.911 -27.318 1.00 65.81 158 LEU A C 1
ATOM 1251 O O . LEU A 1 158 ? -21.438 5.040 -28.235 1.00 65.81 158 LEU A O 1
ATOM 1255 N N . GLY A 1 159 ? -19.354 5.329 -27.440 1.00 63.56 159 GLY A N 1
ATOM 1256 C CA . GLY A 1 159 ? -18.819 5.955 -28.651 1.00 63.56 159 GLY A CA 1
ATOM 1257 C C . GLY A 1 159 ? -18.882 5.037 -29.878 1.00 63.56 159 GLY A C 1
ATOM 1258 O O . GLY A 1 159 ? -19.330 5.457 -30.953 1.00 63.56 159 GLY A O 1
ATOM 1259 N N . ALA A 1 160 ? -18.512 3.764 -29.71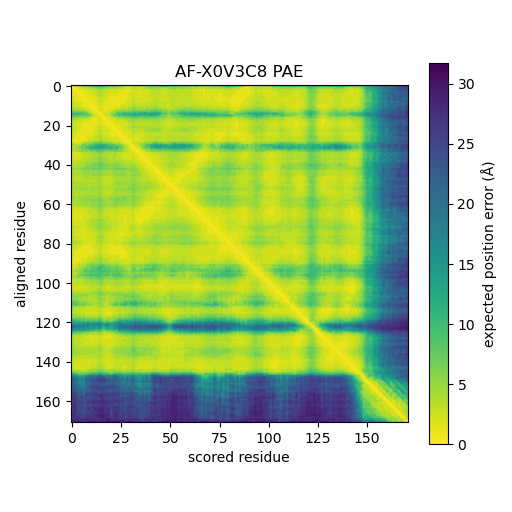5 1.00 65.81 160 ALA A N 1
ATOM 1260 C CA . ALA A 1 160 ? -18.564 2.765 -30.782 1.00 65.81 160 ALA A CA 1
ATOM 1261 C C . ALA A 1 160 ? -20.008 2.466 -31.233 1.00 65.81 160 ALA A C 1
ATOM 1263 O O . ALA A 1 160 ? -20.300 2.466 -32.436 1.00 65.81 160 ALA A O 1
ATOM 1264 N N . VAL A 1 161 ? -20.940 2.295 -30.287 1.00 70.81 161 VAL A N 1
ATOM 1265 C CA . VAL A 1 161 ? -22.370 2.082 -30.584 1.00 70.81 161 VAL A CA 1
ATOM 1266 C C . VAL A 1 161 ? -22.972 3.293 -31.307 1.00 70.81 161 VAL A C 1
ATOM 1268 O O . VAL A 1 161 ? -23.675 3.133 -32.312 1.00 70.81 161 VAL A O 1
ATOM 1271 N N . GLY A 1 162 ? -22.650 4.513 -30.866 1.00 66.38 162 GLY A N 1
ATOM 1272 C CA . GLY A 1 162 ? -23.099 5.754 -31.503 1.00 66.38 162 GLY A CA 1
ATOM 1273 C C . GLY A 1 162 ? -22.624 5.897 -32.956 1.00 66.38 162 GLY A C 1
ATOM 1274 O O . GLY A 1 162 ? -23.408 6.269 -33.838 1.00 66.38 162 GLY A O 1
ATOM 1275 N N . LEU A 1 163 ? -21.368 5.539 -33.242 1.00 67.12 163 LEU A N 1
ATOM 1276 C CA . LEU A 1 163 ? -20.807 5.535 -34.599 1.00 67.12 163 LEU A CA 1
ATOM 1277 C C . LEU A 1 163 ? -21.510 4.523 -35.518 1.00 67.12 163 LEU A C 1
ATOM 1279 O O . LEU A 1 163 ? -21.845 4.854 -36.662 1.00 67.12 163 LEU A O 1
ATOM 1283 N N . VAL A 1 164 ? -21.798 3.315 -35.022 1.00 69.75 164 VAL A N 1
ATOM 1284 C CA . VAL A 1 164 ? -22.526 2.279 -35.776 1.00 69.75 164 VAL A CA 1
ATOM 1285 C C . VAL A 1 164 ? -23.967 2.711 -36.057 1.00 69.75 164 VAL A C 1
ATOM 1287 O O . VAL A 1 164 ? -24.429 2.612 -37.200 1.00 69.75 164 VAL A O 1
ATOM 1290 N N . ALA A 1 165 ? -24.668 3.253 -35.059 1.00 67.88 165 ALA A N 1
ATOM 1291 C CA . ALA A 1 165 ? -26.030 3.757 -35.217 1.00 67.88 165 ALA A CA 1
ATOM 1292 C C . ALA A 1 165 ? -26.100 4.912 -36.233 1.00 67.88 165 ALA A C 1
ATOM 1294 O O . ALA A 1 165 ? -26.973 4.933 -37.106 1.00 67.88 165 ALA A O 1
ATOM 1295 N N . ARG A 1 166 ? -25.133 5.840 -36.195 1.00 66.62 166 ARG A N 1
ATOM 1296 C CA . ARG A 1 166 ? -25.032 6.950 -37.154 1.00 66.62 166 ARG A CA 1
ATOM 1297 C C . ARG A 1 166 ? -24.752 6.471 -38.579 1.00 66.62 166 ARG A C 1
ATOM 1299 O O . ARG A 1 166 ? -25.289 7.045 -39.525 1.00 66.62 166 ARG A O 1
ATOM 1306 N N . ARG A 1 167 ? -23.947 5.417 -38.751 1.00 67.75 167 ARG A N 1
ATOM 1307 C CA . ARG A 1 167 ? -23.646 4.831 -40.068 1.00 67.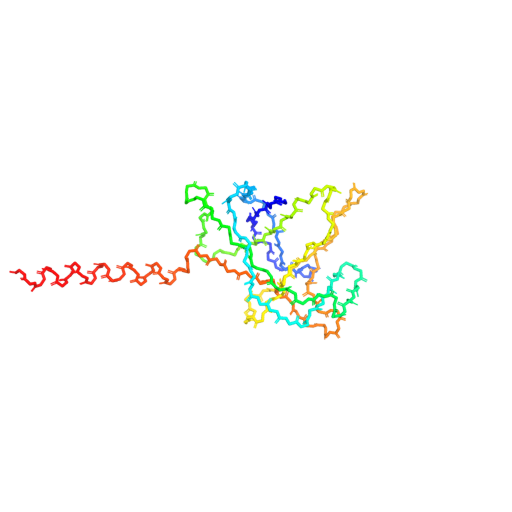75 167 ARG A CA 1
ATOM 1308 C C . ARG A 1 167 ? -24.852 4.102 -40.668 1.00 67.75 167 ARG A C 1
ATOM 1310 O O . ARG A 1 167 ? -25.033 4.151 -41.880 1.00 67.75 167 ARG A O 1
ATOM 1317 N N . ARG A 1 168 ? -25.699 3.484 -39.835 1.00 67.62 168 ARG A N 1
ATOM 1318 C CA . ARG A 1 168 ? -26.947 2.825 -40.267 1.00 67.62 168 ARG A CA 1
ATOM 1319 C C . ARG A 1 168 ? -28.055 3.808 -40.656 1.00 67.62 168 ARG A C 1
ATOM 1321 O O . ARG A 1 168 ? -28.835 3.484 -41.532 1.00 67.62 168 ARG A O 1
ATOM 1328 N N . ARG A 1 169 ? -28.092 5.011 -40.068 1.00 66.81 169 ARG A N 1
ATOM 1329 C CA . ARG A 1 169 ? -29.052 6.081 -40.431 1.00 66.81 169 ARG A CA 1
ATOM 1330 C C . ARG A 1 169 ? -28.694 6.858 -41.708 1.00 66.81 169 ARG A C 1
ATOM 1332 O O . ARG A 1 169 ? -29.457 7.721 -42.120 1.00 66.81 169 ARG A O 1
ATOM 1339 N N . ARG A 1 170 ? -27.509 6.623 -42.284 1.00 57.59 170 ARG A N 1
ATOM 1340 C CA . ARG A 1 170 ? -27.008 7.296 -43.500 1.00 57.59 170 ARG A CA 1
ATOM 1341 C C . ARG A 1 170 ? -27.047 6.408 -44.755 1.00 57.59 170 ARG A C 1
ATOM 1343 O O . ARG A 1 170 ? -26.507 6.813 -45.781 1.00 57.59 170 ARG A O 1
ATOM 1350 N N . LYS A 1 171 ? -27.633 5.215 -44.663 1.00 49.19 171 LYS A N 1
ATOM 1351 C CA . LYS A 1 171 ? -28.022 4.372 -45.801 1.00 49.19 171 LYS A CA 1
ATOM 1352 C C . LYS A 1 171 ? -29.536 4.408 -45.923 1.00 49.19 171 LYS A C 1
ATOM 1354 O O . LYS A 1 171 ? -30.004 4.311 -47.072 1.00 49.19 171 LYS A O 1
#

pLDDT: mean 86.95, std 11.96, range [49.19, 98.12]

Organism: NCBI:txid412755

InterPro domains:
  IPR013424 PEP-CTERM protein-sorting domain [TIGR02595] (147-170)
  IPR057223 Domain of unknown function DUF7901 [PF25470] (3-147)

Foldseek 3Di:
DKKKKWKFFWDPDDPPAHIAGDHTDAIDIDDVPQKDKDFPFWDWDWDADPVVRDIGTRPGTTDIDIGGNDDPVRDDDDDPPGDIDIDMDDDDDPPDDDDDDFDWDPDPDDDAAYWDWDDDPPDDTDGIDFDANSVPRHGTHTDDDDPDDPVVVVVVVVVVVVVVVVVVVVD

Radius of gyration: 20.05 Å; Cα contacts (8 Å, |Δi|>4): 238; chains: 1; bounding box: 51×35×64 Å